Protein AF-A0A7K2YV47-F1 (afdb_monomer_lite)

pLDDT: mean 97.49, std 3.39, range [68.31, 98.88]

Secondary structure (DSSP, 8-state):
-HHHHHH-PPPPHHHHHHTTSSS----TTTHHHHHHHHHHHHHTSPTTHHHHHHHHSPPP--HHHHHHHHHHHHHHHTSHHHHHHHHHHHHTTTTSTTGGGGHHHHHHTS--

Structure (mmCIF, N/CA/C/O backbone):
data_AF-A0A7K2YV47-F1
#
_entry.id   AF-A0A7K2YV47-F1
#
loop_
_atom_site.group_PDB
_atom_site.id
_atom_site.type_symbol
_atom_site.label_atom_id
_atom_site.label_alt_id
_atom_site.label_comp_id
_atom_site.label_asym_id
_atom_site.label_entity_id
_atom_site.label_seq_id
_atom_site.pdbx_PDB_ins_code
_atom_site.Cartn_x
_atom_site.Cartn_y
_atom_site.Cartn_z
_atom_site.occupancy
_atom_site.B_iso_or_equiv
_atom_site.auth_seq_id
_atom_site.auth_comp_id
_atom_site.auth_asym_id
_atom_site.auth_atom_id
_atom_site.pdbx_PDB_model_num
ATOM 1 N N . ALA A 1 1 ? 12.889 -5.706 4.401 1.00 95.62 1 ALA A N 1
ATOM 2 C CA . ALA A 1 1 ? 12.852 -4.517 3.518 1.00 95.62 1 ALA A CA 1
ATOM 3 C C . ALA A 1 1 ? 13.674 -4.724 2.245 1.00 95.62 1 ALA A C 1
ATOM 5 O O . ALA A 1 1 ? 13.068 -4.841 1.193 1.00 95.62 1 ALA A O 1
ATOM 6 N N . LEU A 1 2 ? 15.012 -4.825 2.314 1.00 98.44 2 LEU A N 1
ATOM 7 C CA . LEU A 1 2 ? 15.848 -4.966 1.105 1.00 98.44 2 LEU A CA 1
ATOM 8 C C . LEU A 1 2 ? 15.509 -6.195 0.255 1.00 98.44 2 LEU A C 1
ATOM 10 O O . LEU A 1 2 ? 15.471 -6.076 -0.959 1.00 98.44 2 LEU A O 1
ATOM 14 N N . GLU A 1 3 ? 15.227 -7.336 0.885 1.00 98.44 3 GLU A N 1
ATOM 15 C CA . GLU A 1 3 ? 14.793 -8.551 0.184 1.00 98.44 3 GLU A CA 1
ATOM 16 C C . GLU A 1 3 ? 13.563 -8.296 -0.699 1.00 98.44 3 GLU A C 1
ATOM 18 O O . GLU A 1 3 ? 13.622 -8.545 -1.894 1.00 98.44 3 GLU A O 1
ATOM 23 N N . ALA A 1 4 ? 12.501 -7.701 -0.142 1.00 97.69 4 ALA A N 1
ATOM 24 C CA . ALA A 1 4 ? 11.280 -7.396 -0.887 1.00 97.69 4 ALA A CA 1
ATOM 25 C C . ALA A 1 4 ? 11.512 -6.390 -2.026 1.00 97.69 4 ALA A C 1
ATOM 27 O O . ALA A 1 4 ? 11.024 -6.586 -3.134 1.00 97.69 4 ALA A O 1
ATOM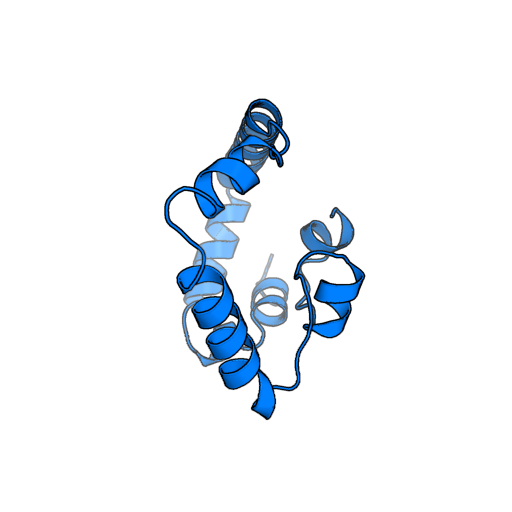 28 N N . VAL A 1 5 ? 12.291 -5.332 -1.772 1.00 98.25 5 VAL A N 1
ATOM 29 C CA . VAL A 1 5 ? 12.536 -4.265 -2.759 1.00 98.25 5 VAL A CA 1
ATOM 30 C C . VAL A 1 5 ? 13.449 -4.726 -3.896 1.00 98.25 5 VAL A C 1
ATOM 32 O O . VAL A 1 5 ? 13.191 -4.411 -5.052 1.00 98.25 5 VAL A O 1
ATOM 35 N N . LEU A 1 6 ? 14.533 -5.440 -3.585 1.00 98.12 6 LEU A N 1
ATOM 36 C CA . LEU A 1 6 ? 15.521 -5.867 -4.581 1.00 98.12 6 LEU A CA 1
ATOM 37 C C . LEU A 1 6 ? 15.145 -7.191 -5.254 1.00 98.12 6 LEU A C 1
ATOM 39 O O . LEU A 1 6 ? 15.560 -7.421 -6.386 1.00 98.12 6 LEU A O 1
ATOM 43 N N . GLY A 1 7 ? 14.390 -8.050 -4.565 1.00 97.69 7 GLY A N 1
ATOM 44 C CA . GLY A 1 7 ? 13.849 -9.284 -5.129 1.00 97.69 7 GLY A CA 1
ATOM 45 C C . GLY A 1 7 ? 12.720 -9.006 -6.116 1.00 97.69 7 GLY A C 1
ATOM 46 O O . GLY A 1 7 ? 12.700 -9.599 -7.194 1.00 97.69 7 GLY A O 1
ATOM 47 N N . ALA A 1 8 ? 11.840 -8.050 -5.789 1.00 98.00 8 ALA A N 1
ATOM 48 C CA . ALA A 1 8 ? 10.683 -7.681 -6.606 1.00 98.00 8 ALA A CA 1
ATOM 49 C C . ALA A 1 8 ? 9.829 -8.901 -7.005 1.00 98.00 8 ALA A C 1
ATOM 51 O O . ALA A 1 8 ? 9.407 -9.017 -8.151 1.00 98.00 8 ALA A O 1
ATOM 52 N N . ASP A 1 9 ? 9.642 -9.831 -6.066 1.00 98.19 9 ASP A N 1
ATOM 53 C CA . ASP A 1 9 ? 8.779 -11.001 -6.220 1.00 98.19 9 ASP A CA 1
ATOM 54 C C . ASP A 1 9 ? 7.380 -10.744 -5.645 1.00 98.19 9 ASP A C 1
ATOM 56 O O . ASP A 1 9 ? 7.185 -9.875 -4.788 1.00 98.19 9 ASP A O 1
ATOM 60 N N . LEU A 1 10 ? 6.417 -11.558 -6.078 1.00 98.31 10 LEU A N 1
ATOM 61 C CA . LEU A 1 10 ? 5.078 -11.595 -5.505 1.00 98.31 10 LEU A CA 1
ATOM 62 C C . LEU A 1 10 ? 5.087 -12.362 -4.173 1.00 98.31 10 LEU A C 1
ATOM 64 O O . LEU A 1 10 ? 5.333 -13.568 -4.136 1.00 98.31 10 LEU A O 1
ATOM 68 N N . TYR A 1 11 ? 4.775 -11.667 -3.079 1.00 98.38 11 TYR A N 1
ATOM 69 C CA . TYR A 1 11 ? 4.668 -12.259 -1.744 1.00 98.38 11 TYR A CA 1
ATOM 70 C C . TYR A 1 11 ? 3.222 -12.654 -1.431 1.00 98.38 11 TYR A C 1
ATOM 72 O O . TYR A 1 11 ? 2.305 -11.842 -1.566 1.00 98.38 11 TYR A O 1
ATOM 80 N N . ASP A 1 12 ? 3.018 -13.886 -0.961 1.00 98.44 12 ASP A N 1
ATOM 81 C CA . ASP A 1 12 ? 1.723 -14.311 -0.429 1.00 98.44 12 ASP A CA 1
ATOM 82 C C . ASP A 1 12 ? 1.394 -13.633 0.917 1.00 98.44 12 ASP A C 1
ATOM 84 O O . ASP A 1 12 ? 2.251 -13.050 1.594 1.00 98.44 12 ASP A O 1
ATOM 88 N N . ALA A 1 13 ? 0.118 -13.699 1.310 1.00 98.62 13 ALA A N 1
ATOM 89 C CA . ALA A 1 13 ? -0.375 -13.029 2.512 1.00 98.62 13 ALA A CA 1
ATOM 90 C C . ALA A 1 13 ? 0.308 -13.536 3.795 1.00 98.62 13 ALA A C 1
ATOM 92 O O . ALA A 1 13 ? 0.607 -12.743 4.686 1.00 98.62 13 ALA A O 1
ATOM 93 N N . GLU A 1 14 ? 0.589 -14.838 3.883 1.00 98.62 14 GLU A N 1
ATOM 94 C CA . GLU A 1 14 ? 1.218 -15.449 5.057 1.00 98.62 14 GLU A CA 1
ATOM 95 C C . GLU A 1 14 ? 2.672 -14.991 5.224 1.00 98.62 14 GLU A C 1
ATOM 97 O O . GLU A 1 14 ? 3.131 -14.729 6.337 1.00 98.62 14 GLU A O 1
ATOM 102 N N . THR A 1 15 ? 3.417 -14.866 4.124 1.00 98.62 15 THR A N 1
ATOM 103 C CA . THR A 1 15 ? 4.785 -14.339 4.138 1.00 98.62 15 THR A CA 1
ATOM 104 C C . THR A 1 15 ? 4.788 -12.855 4.477 1.00 98.62 15 THR A C 1
ATOM 106 O O . THR A 1 15 ? 5.577 -12.429 5.322 1.00 98.62 15 THR A O 1
ATOM 109 N N . ALA A 1 16 ? 3.869 -12.077 3.895 1.00 98.69 16 ALA A N 1
ATOM 110 C CA . ALA A 1 16 ? 3.713 -10.660 4.211 1.00 98.69 16 ALA A CA 1
ATOM 111 C C . ALA A 1 16 ? 3.376 -10.425 5.698 1.00 98.69 16 ALA A C 1
ATOM 113 O O . ALA A 1 16 ? 3.909 -9.489 6.301 1.00 98.69 16 ALA A O 1
ATOM 114 N N . GLU A 1 17 ? 2.549 -11.281 6.312 1.00 98.56 17 GLU A N 1
ATOM 115 C CA . GLU A 1 17 ? 2.268 -11.250 7.754 1.00 98.56 17 GLU A CA 1
ATOM 116 C C . GLU A 1 17 ? 3.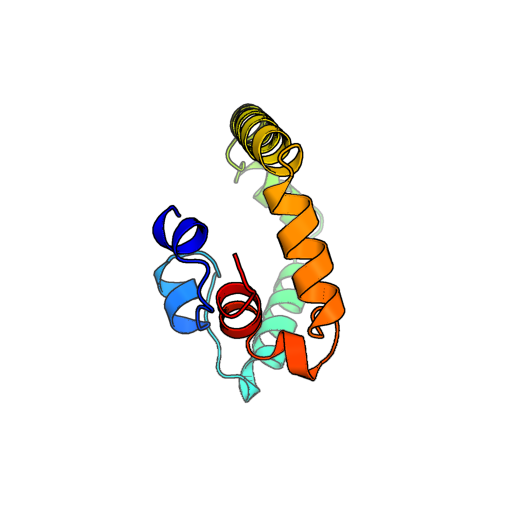525 -11.555 8.576 1.00 98.56 17 GLU A C 1
ATOM 118 O O . GLU A 1 17 ? 3.868 -10.790 9.477 1.00 98.56 17 GLU A O 1
ATOM 123 N N . ARG A 1 18 ? 4.265 -12.625 8.245 1.00 98.44 18 ARG A N 1
ATOM 124 C CA . ARG A 1 18 ? 5.513 -12.979 8.951 1.00 98.44 18 ARG A CA 1
ATOM 125 C C . ARG A 1 18 ? 6.562 -11.870 8.884 1.00 98.44 18 ARG A C 1
ATOM 127 O O . ARG A 1 18 ? 7.352 -11.725 9.814 1.00 98.44 18 ARG A O 1
ATOM 134 N N . TYR A 1 19 ? 6.582 -11.100 7.798 1.00 98.38 19 TYR A N 1
ATOM 135 C CA . TYR A 1 19 ? 7.495 -9.967 7.625 1.00 98.38 19 TYR A CA 1
ATOM 136 C C . TYR A 1 19 ? 7.003 -8.697 8.334 1.00 98.38 19 TYR A C 1
ATOM 138 O O . TYR A 1 19 ? 7.747 -7.719 8.409 1.00 98.38 19 TYR A O 1
ATOM 146 N N . GLY A 1 20 ? 5.774 -8.699 8.859 1.00 98.19 20 GLY A N 1
ATOM 147 C CA . GLY A 1 20 ? 5.148 -7.545 9.501 1.00 98.19 20 GLY A CA 1
ATOM 148 C C . GLY A 1 20 ? 4.681 -6.469 8.520 1.00 98.19 20 GLY A C 1
ATOM 149 O O . GLY A 1 20 ? 4.460 -5.332 8.931 1.00 98.19 20 GLY A O 1
ATOM 150 N N . TRP A 1 21 ? 4.549 -6.796 7.230 1.00 98.25 21 TRP A N 1
ATOM 151 C CA . TRP A 1 21 ? 4.061 -5.857 6.217 1.00 98.25 21 TRP A CA 1
ATOM 152 C C . TRP A 1 21 ? 2.545 -5.655 6.337 1.00 98.25 21 TRP A C 1
ATOM 154 O O . TRP A 1 21 ? 2.050 -4.532 6.259 1.00 98.25 21 TRP A O 1
ATOM 164 N N . VAL A 1 22 ? 1.809 -6.736 6.598 1.00 98.50 22 VAL A N 1
ATOM 165 C CA . VAL A 1 22 ? 0.375 -6.700 6.919 1.00 98.50 22 VAL A CA 1
ATOM 166 C C . VAL A 1 22 ? 0.145 -7.165 8.353 1.00 98.50 22 VAL A C 1
ATOM 168 O O . VAL A 1 22 ? 0.942 -7.915 8.907 1.00 98.50 22 VAL A O 1
ATOM 171 N N . ASN A 1 23 ? -0.960 -6.735 8.967 1.00 98.44 23 ASN A N 1
ATOM 172 C CA . ASN A 1 23 ? -1.261 -7.093 10.354 1.00 98.44 23 ASN A CA 1
ATOM 17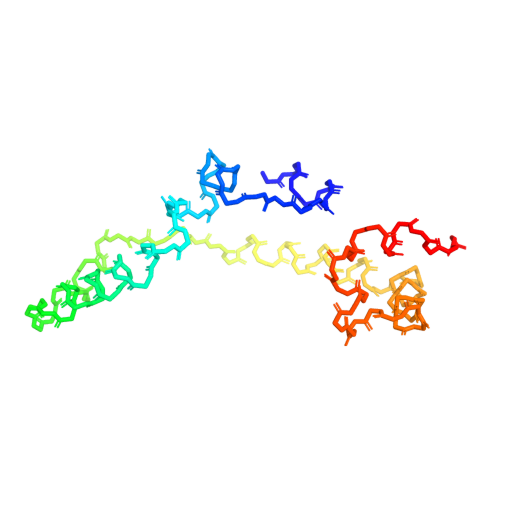3 C C . ASN A 1 23 ? -1.584 -8.580 10.550 1.00 98.44 23 ASN A C 1
ATOM 175 O O . ASN A 1 23 ? -1.281 -9.109 11.615 1.00 98.44 23 ASN A O 1
ATOM 179 N N . ARG A 1 24 ? -2.277 -9.204 9.585 1.00 98.50 24 ARG A N 1
ATOM 180 C CA . ARG A 1 24 ? -2.720 -10.604 9.644 1.00 98.50 24 ARG A CA 1
ATOM 181 C C . ARG A 1 24 ? -3.166 -11.115 8.269 1.00 98.50 24 ARG A C 1
ATOM 183 O O . ARG A 1 24 ? -3.917 -10.410 7.594 1.00 98.50 24 ARG A O 1
ATOM 190 N N . ALA A 1 25 ? -2.794 -12.339 7.908 1.00 98.62 25 ALA A N 1
ATOM 191 C CA . ALA A 1 25 ? -3.400 -13.112 6.831 1.00 98.62 25 ALA A CA 1
ATOM 192 C C . ALA A 1 25 ? -4.655 -13.831 7.350 1.00 98.62 25 ALA A C 1
ATOM 194 O O . ALA A 1 25 ? -4.671 -14.404 8.439 1.00 98.62 25 ALA A O 1
ATOM 195 N N . VAL A 1 26 ? -5.742 -13.764 6.588 1.00 98.50 26 VAL A N 1
ATOM 196 C CA . VAL A 1 26 ? -7.058 -14.293 6.974 1.00 98.50 26 VAL A CA 1
ATOM 197 C C . VAL A 1 26 ? -7.555 -15.196 5.844 1.00 98.50 26 VAL A C 1
ATOM 199 O O . VAL A 1 26 ? -7.315 -14.848 4.683 1.00 98.50 26 VAL A O 1
ATOM 202 N N . PRO A 1 27 ? -8.231 -16.326 6.139 1.00 98.38 27 PRO A N 1
ATOM 203 C CA . PRO A 1 27 ? -8.903 -17.116 5.113 1.00 98.38 27 PRO A CA 1
ATOM 204 C C . PRO A 1 27 ? -9.801 -16.240 4.234 1.00 98.38 27 PRO A C 1
ATOM 206 O O . PRO A 1 27 ? -10.476 -15.333 4.723 1.00 98.38 27 PRO A O 1
ATOM 209 N N . ALA A 1 28 ? -9.781 -16.483 2.924 1.00 98.38 28 ALA A N 1
ATOM 210 C CA . ALA A 1 28 ? -10.452 -15.612 1.960 1.00 98.38 28 ALA A CA 1
ATOM 211 C C . ALA A 1 28 ? -11.971 -15.524 2.188 1.00 98.38 28 ALA A C 1
ATOM 213 O O . ALA A 1 28 ? -12.562 -14.476 1.953 1.00 98.38 28 ALA A O 1
ATOM 214 N N . ASP A 1 29 ? -12.586 -16.604 2.668 1.00 98.56 29 ASP A N 1
ATOM 215 C CA . ASP A 1 29 ? -14.007 -16.708 3.004 1.00 98.56 29 ASP A CA 1
ATOM 216 C C . ASP A 1 29 ? -14.385 -16.053 4.344 1.00 98.56 29 ASP A C 1
ATOM 218 O O . ASP A 1 29 ? -15.566 -15.837 4.597 1.00 98.56 29 ASP A O 1
ATOM 222 N N . GLU A 1 30 ? -13.406 -15.686 5.176 1.00 98.44 30 GLU A N 1
ATOM 223 C CA . GLU A 1 30 ? -13.620 -15.001 6.459 1.00 98.44 30 GLU A CA 1
ATOM 224 C C . GLU A 1 30 ? -13.221 -13.515 6.432 1.00 98.44 30 GLU A C 1
ATOM 226 O O . GLU A 1 30 ? -13.523 -12.769 7.371 1.00 98.44 30 GLU A O 1
ATOM 231 N N . LEU A 1 31 ? -12.507 -13.071 5.390 1.00 98.69 31 LEU A N 1
ATOM 232 C CA . LEU A 1 31 ? -11.901 -11.738 5.334 1.00 98.69 31 LEU A CA 1
ATOM 233 C C . LEU A 1 31 ? -12.933 -10.618 5.523 1.00 98.69 31 LEU A C 1
ATOM 235 O O . LEU A 1 31 ? -12.704 -9.706 6.323 1.00 98.69 31 LEU A O 1
ATOM 239 N N . ASP A 1 32 ? -14.066 -10.708 4.829 1.00 98.69 32 ASP A N 1
ATOM 240 C CA . ASP A 1 32 ? -15.112 -9.683 4.862 1.00 98.69 32 ASP A CA 1
ATOM 241 C C . ASP A 1 32 ? -15.718 -9.534 6.267 1.00 98.69 32 ASP A C 1
ATOM 243 O O . ASP A 1 32 ? -15.800 -8.422 6.797 1.00 98.69 32 ASP A O 1
ATOM 247 N N . ASP A 1 33 ? -16.048 -10.649 6.924 1.00 98.62 33 ASP A N 1
ATOM 248 C CA . ASP A 1 33 ? -16.622 -10.660 8.276 1.00 98.62 33 ASP A CA 1
ATOM 249 C C . ASP A 1 33 ? -15.627 -10.149 9.325 1.00 98.62 33 ASP A C 1
ATOM 251 O O . ASP A 1 33 ? -15.977 -9.416 10.260 1.00 98.62 33 ASP A O 1
ATOM 255 N N . VAL A 1 34 ? -14.354 -10.521 9.177 1.00 98.62 34 VAL A N 1
ATOM 256 C CA . VAL A 1 34 ? -13.277 -10.048 10.046 1.00 98.62 34 VAL A CA 1
ATOM 257 C C . VAL A 1 34 ? -13.126 -8.530 9.959 1.00 98.62 34 VAL A C 1
ATOM 259 O O . VAL A 1 34 ? -13.002 -7.875 11.002 1.00 98.62 34 VAL A O 1
ATOM 262 N N . VAL A 1 35 ? -13.128 -7.978 8.743 1.00 98.75 35 VAL A N 1
ATOM 263 C CA . VAL A 1 35 ? -12.987 -6.538 8.505 1.00 98.75 35 VAL A CA 1
ATOM 264 C C . VAL A 1 35 ? -14.229 -5.782 8.978 1.00 98.75 35 VAL A C 1
ATOM 266 O O . VAL A 1 35 ? -14.078 -4.794 9.702 1.00 98.75 35 VAL A O 1
ATOM 269 N N . ASP A 1 36 ? -15.440 -6.252 8.658 1.00 98.88 36 ASP A N 1
ATOM 270 C CA . ASP A 1 36 ? -16.698 -5.617 9.081 1.00 98.88 36 ASP A CA 1
ATOM 271 C C . ASP A 1 36 ? -16.797 -5.549 10.610 1.00 98.88 36 ASP A C 1
ATOM 273 O O . ASP A 1 36 ? -17.016 -4.475 11.182 1.00 98.88 36 ASP A O 1
ATOM 277 N N . ARG A 1 37 ? -16.523 -6.661 11.302 1.00 98.81 37 ARG A N 1
ATOM 278 C CA . ARG A 1 37 ? -16.530 -6.698 12.768 1.00 98.81 37 ARG A CA 1
ATOM 279 C C . ARG A 1 37 ? -15.513 -5.730 13.371 1.00 98.81 37 ARG A C 1
ATOM 281 O O . ARG A 1 37 ? -15.833 -5.035 14.337 1.00 98.81 37 ARG A O 1
ATOM 288 N N . LEU A 1 38 ? -14.292 -5.673 12.832 1.00 98.75 38 LEU A N 1
ATOM 289 C CA . LEU A 1 38 ? -13.263 -4.749 13.315 1.00 98.75 38 LEU A CA 1
ATOM 290 C C . LEU A 1 38 ? -13.697 -3.290 13.125 1.00 98.75 38 LEU A C 1
ATOM 292 O O . LEU A 1 38 ? -13.616 -2.498 14.066 1.00 98.75 38 LEU A O 1
ATOM 296 N N . ALA A 1 39 ? -14.197 -2.948 11.937 1.00 98.88 39 ALA A N 1
ATOM 297 C CA . ALA A 1 39 ? -14.653 -1.603 11.614 1.00 98.88 39 ALA A CA 1
ATOM 298 C C . ALA A 1 39 ? -15.817 -1.166 12.515 1.00 98.88 39 ALA A C 1
ATOM 300 O O . ALA A 1 39 ? -15.763 -0.077 13.091 1.00 98.88 39 ALA A O 1
ATOM 301 N N . ARG A 1 40 ? -16.829 -2.025 12.713 1.00 98.81 40 ARG A N 1
ATOM 302 C CA . ARG A 1 40 ? -17.962 -1.749 13.615 1.00 98.81 40 ARG A CA 1
ATOM 303 C C . ARG A 1 40 ? -17.515 -1.532 15.051 1.00 98.81 40 ARG A C 1
ATOM 305 O O . ARG A 1 40 ? -17.975 -0.591 15.691 1.00 98.81 40 ARG A O 1
ATOM 312 N N . ASN A 1 41 ? -16.597 -2.360 15.544 1.00 98.88 41 ASN A N 1
ATOM 313 C CA . ASN A 1 41 ? -16.086 -2.232 16.905 1.00 98.88 41 ASN A CA 1
ATOM 314 C C . ASN A 1 41 ? -15.340 -0.907 17.113 1.00 98.88 41 ASN A C 1
ATOM 316 O O . ASN A 1 41 ? -15.522 -0.267 18.145 1.00 98.88 41 ASN A O 1
ATOM 320 N N . ILE A 1 42 ? -14.536 -0.473 16.136 1.00 98.81 42 ILE A N 1
ATOM 321 C CA . ILE A 1 42 ? -13.838 0.820 16.194 1.00 98.81 42 ILE A CA 1
ATOM 322 C C . ILE A 1 42 ? -14.837 1.982 16.094 1.00 98.81 42 ILE A C 1
ATOM 324 O O . ILE A 1 42 ? -14.726 2.948 16.844 1.00 98.81 42 ILE A O 1
ATOM 328 N N . ALA A 1 43 ? -15.824 1.895 15.200 1.00 98.69 43 ALA A N 1
ATOM 329 C CA . ALA A 1 43 ? -16.829 2.941 15.005 1.00 98.69 43 ALA A CA 1
ATOM 330 C C . ALA A 1 43 ? -17.779 3.105 16.204 1.00 98.69 43 ALA A C 1
ATOM 332 O O . ALA A 1 43 ? -18.296 4.195 16.428 1.00 98.69 43 ALA A O 1
ATOM 333 N N . ALA A 1 44 ? -17.993 2.043 16.985 1.00 98.75 44 ALA A N 1
ATOM 334 C CA . ALA A 1 44 ? -18.808 2.071 18.198 1.00 98.75 44 ALA A CA 1
ATOM 335 C C . ALA A 1 44 ? -18.105 2.724 19.405 1.00 98.75 44 ALA A C 1
ATOM 337 O O . ALA A 1 44 ? -18.720 2.878 20.462 1.00 98.75 44 ALA A O 1
ATOM 338 N N . LEU A 1 45 ? -16.823 3.090 19.283 1.00 98.75 45 LEU A N 1
ATOM 339 C CA . LEU A 1 45 ? -16.100 3.768 20.355 1.00 98.75 45 LEU A CA 1
ATOM 340 C C . LEU A 1 45 ? -16.694 5.166 20.622 1.00 98.75 45 LEU A C 1
ATOM 342 O O . LEU A 1 45 ? -17.052 5.868 19.674 1.00 98.75 45 LEU A O 1
ATOM 346 N N . PRO A 1 46 ? -16.748 5.613 21.892 1.00 98.69 46 PRO A N 1
ATOM 347 C CA . PRO A 1 46 ? -17.164 6.970 22.226 1.00 98.69 46 PRO A CA 1
ATOM 348 C C . PRO A 1 46 ? -16.356 8.048 21.497 1.00 98.69 46 PRO A C 1
ATOM 350 O O . PRO A 1 46 ? -15.174 7.870 21.173 1.00 98.69 46 PRO A O 1
ATOM 353 N N . GLU A 1 47 ? -16.988 9.206 21.302 1.00 98.25 47 GLU A N 1
ATOM 354 C CA . GLU A 1 47 ? -16.348 10.367 20.691 1.00 98.25 47 GLU A CA 1
ATOM 355 C C . GLU A 1 47 ? -15.018 10.704 21.389 1.00 98.25 47 GLU A C 1
ATOM 357 O O . GLU A 1 47 ? -14.891 10.678 22.613 1.00 98.25 47 GLU A O 1
ATOM 362 N N . GLY A 1 48 ? -13.991 10.990 20.588 1.00 98.25 48 GLY A N 1
ATOM 363 C CA . GLY A 1 48 ? -12.667 11.373 21.078 1.00 98.25 48 GLY A CA 1
ATOM 364 C C . GLY A 1 48 ? -11.723 10.215 21.425 1.00 98.25 48 GLY A C 1
ATOM 365 O O . GLY A 1 48 ? -10.512 10.447 21.449 1.00 98.25 48 GLY A O 1
ATOM 366 N N . VAL A 1 49 ? -12.205 8.977 21.602 1.00 98.69 49 VAL A N 1
ATOM 367 C CA . VAL A 1 49 ? -11.354 7.815 21.950 1.00 98.69 49 VAL A CA 1
ATOM 368 C C . VAL A 1 49 ? -10.319 7.530 20.861 1.00 98.69 49 VAL A C 1
ATOM 370 O O . VAL A 1 49 ? -9.128 7.424 21.151 1.00 98.69 49 VAL A O 1
ATOM 373 N N . ILE A 1 50 ? -10.744 7.487 19.595 1.00 98.38 50 ILE A N 1
ATOM 374 C CA . ILE A 1 50 ? -9.845 7.248 18.453 1.00 98.38 50 ILE A CA 1
ATOM 375 C C . ILE A 1 50 ? -8.765 8.337 18.377 1.00 98.38 50 ILE A C 1
ATOM 377 O O . ILE A 1 50 ? -7.585 8.043 18.185 1.00 98.38 50 ILE A O 1
ATOM 381 N N . ALA A 1 51 ? -9.154 9.603 18.561 1.00 98.12 51 ALA A N 1
ATOM 382 C CA . ALA A 1 51 ? -8.225 10.727 18.516 1.00 98.12 51 ALA A CA 1
ATOM 383 C C . ALA A 1 51 ? -7.220 10.681 19.677 1.00 98.12 51 ALA A C 1
ATOM 385 O O . ALA A 1 51 ? -6.041 10.965 19.478 1.00 98.12 51 ALA A O 1
ATOM 386 N N . ALA A 1 52 ? -7.664 10.303 20.878 1.00 98.44 52 ALA A N 1
ATOM 387 C CA . ALA A 1 52 ? -6.784 10.124 22.026 1.00 98.44 52 ALA A CA 1
ATOM 388 C C . ALA A 1 52 ? -5.778 8.986 21.798 1.00 98.44 52 ALA A C 1
ATOM 390 O O . ALA A 1 52 ? -4.585 9.189 22.014 1.00 98.44 52 ALA A O 1
ATOM 391 N N . ALA A 1 53 ? -6.233 7.837 21.287 1.00 98.25 53 ALA A N 1
ATOM 392 C CA . ALA A 1 53 ? -5.364 6.704 20.978 1.00 98.25 53 ALA A CA 1
ATOM 393 C C . ALA A 1 53 ? -4.292 7.068 19.935 1.00 98.25 53 ALA A C 1
ATOM 395 O O . ALA A 1 53 ? -3.110 6.825 20.162 1.00 98.25 53 ALA A O 1
ATOM 396 N N . LYS A 1 54 ? -4.677 7.738 18.837 1.00 97.56 54 LYS A N 1
ATOM 397 C CA . LYS A 1 54 ? -3.729 8.205 17.807 1.00 97.56 54 LYS A CA 1
ATOM 398 C C . LYS A 1 54 ? -2.740 9.259 18.311 1.00 97.56 54 LYS A C 1
ATOM 400 O O . LYS A 1 54 ? -1.631 9.330 17.803 1.00 97.56 54 LYS A O 1
ATOM 405 N N . ARG A 1 55 ? -3.117 10.083 19.297 1.00 97.44 55 ARG A N 1
ATOM 406 C CA . ARG A 1 55 ? -2.179 11.026 19.935 1.00 97.44 55 ARG A CA 1
ATOM 407 C C . ARG A 1 55 ? -1.167 10.328 20.840 1.00 97.44 55 ARG A C 1
ATOM 409 O O . ARG A 1 55 ? -0.055 10.818 20.973 1.00 97.44 55 ARG A O 1
ATOM 416 N N . ALA A 1 56 ? -1.562 9.232 21.484 1.00 97.94 56 ALA A N 1
ATOM 417 C CA . ALA A 1 56 ? -0.686 8.473 22.373 1.00 97.94 56 ALA A CA 1
ATOM 418 C C . ALA A 1 56 ? 0.278 7.554 21.605 1.00 97.94 56 ALA A C 1
ATOM 420 O O . ALA A 1 56 ? 1.410 7.356 22.037 1.00 97.94 56 ALA A O 1
ATOM 421 N N . ILE A 1 57 ? -0.163 7.002 20.471 1.00 97.75 57 ILE A N 1
ATOM 422 C CA . ILE A 1 57 ? 0.626 6.111 19.614 1.00 97.75 57 ILE A CA 1
ATOM 423 C C . ILE A 1 57 ? 1.114 6.919 18.410 1.00 97.75 57 ILE A C 1
ATOM 425 O O . ILE A 1 57 ? 0.442 7.002 17.382 1.00 97.75 57 ILE A O 1
ATOM 429 N N . VAL A 1 58 ? 2.270 7.560 18.573 1.00 92.94 58 VAL A N 1
ATOM 430 C CA . VAL A 1 58 ? 2.859 8.439 17.556 1.00 92.94 58 VAL A CA 1
ATOM 431 C C . VAL A 1 58 ? 3.660 7.596 16.554 1.00 92.94 58 VAL A C 1
ATOM 433 O O . VAL A 1 58 ? 4.495 6.799 16.987 1.00 92.94 58 VAL A O 1
ATOM 436 N N . PRO A 1 59 ? 3.420 7.733 15.236 1.00 93.00 59 PRO A N 1
ATOM 437 C CA . PRO A 1 59 ? 4.235 7.062 14.229 1.00 93.00 59 PRO A CA 1
ATOM 438 C C . PRO A 1 59 ? 5.660 7.630 14.206 1.00 93.00 59 PRO A C 1
ATOM 440 O O . PRO A 1 59 ? 5.904 8.751 14.651 1.00 93.00 59 PRO A O 1
ATOM 443 N N . GLU A 1 60 ? 6.597 6.863 13.656 1.00 94.88 60 GLU A N 1
ATOM 444 C CA . GLU A 1 60 ? 7.957 7.342 13.406 1.00 94.88 60 GLU A CA 1
ATOM 445 C C . GLU A 1 60 ? 7.948 8.565 12.470 1.00 94.88 60 GLU A C 1
ATOM 447 O O . GLU A 1 60 ? 7.142 8.643 11.538 1.00 94.88 60 GLU A O 1
ATOM 452 N N . ASP A 1 61 ? 8.845 9.525 12.712 1.00 96.81 61 ASP A N 1
ATOM 453 C CA . ASP A 1 61 ? 9.062 10.634 11.784 1.00 96.81 61 ASP A CA 1
ATOM 454 C C . ASP A 1 61 ? 9.889 10.151 10.587 1.00 96.81 61 ASP A C 1
ATOM 456 O O . ASP A 1 61 ? 11.093 9.909 10.681 1.00 96.81 61 ASP A O 1
ATOM 460 N N . LEU A 1 62 ? 9.218 10.016 9.445 1.00 97.56 62 LEU A N 1
ATOM 461 C CA . LEU A 1 62 ? 9.810 9.519 8.209 1.00 97.56 62 LEU A CA 1
ATOM 462 C C . LEU A 1 62 ? 10.255 10.637 7.260 1.00 97.56 62 LEU A C 1
ATOM 464 O O . LEU A 1 62 ? 10.704 10.322 6.160 1.00 97.56 62 LEU A O 1
ATOM 468 N N . ALA A 1 63 ? 10.161 11.920 7.633 1.00 98.00 63 ALA A N 1
ATOM 469 C CA . ALA A 1 63 ? 10.386 13.033 6.703 1.00 98.00 63 ALA A CA 1
ATOM 470 C C . ALA A 1 63 ? 11.741 12.944 5.979 1.00 98.00 63 ALA A C 1
ATOM 472 O O . ALA A 1 63 ? 11.810 13.039 4.753 1.00 98.00 63 ALA A O 1
ATOM 473 N N . GLU A 1 64 ? 12.822 12.686 6.718 1.00 98.12 64 GLU A N 1
ATOM 474 C CA . GLU A 1 64 ? 14.156 12.536 6.129 1.00 98.12 64 GLU A CA 1
ATOM 475 C C . GLU A 1 64 ? 14.310 11.230 5.338 1.00 98.12 64 GLU A C 1
ATOM 477 O O . GLU A 1 64 ? 14.998 11.191 4.318 1.00 98.12 64 GLU A O 1
ATOM 482 N N . GLY A 1 65 ? 13.663 10.150 5.783 1.00 98.00 65 GLY A N 1
ATOM 483 C CA . GLY A 1 65 ? 13.625 8.885 5.047 1.00 98.00 65 GLY A CA 1
ATOM 484 C C . GLY A 1 65 ? 12.980 9.049 3.672 1.00 98.00 65 GLY A C 1
ATOM 485 O O . GLY A 1 65 ? 13.578 8.654 2.674 1.00 98.00 65 GLY A O 1
ATOM 486 N N . LEU A 1 66 ? 11.826 9.715 3.622 1.00 98.44 66 LEU A N 1
ATOM 487 C CA . LEU A 1 66 ? 11.070 9.986 2.400 1.00 98.44 66 LEU A CA 1
ATOM 488 C C . LEU A 1 66 ? 11.845 10.885 1.430 1.00 98.44 66 LEU A C 1
ATOM 490 O O . LEU A 1 66 ? 11.831 10.638 0.227 1.00 98.44 66 LEU A O 1
ATOM 494 N N . ARG A 1 67 ? 12.575 11.897 1.925 1.00 98.56 67 ARG A N 1
ATOM 495 C CA . ARG A 1 67 ? 13.453 12.701 1.055 1.00 98.56 67 ARG A CA 1
ATOM 496 C C . ARG A 1 67 ? 14.560 11.854 0.431 1.00 98.56 67 ARG A C 1
ATOM 498 O O . ARG A 1 67 ? 14.783 11.942 -0.772 1.00 98.56 67 ARG A O 1
ATOM 505 N N . ARG A 1 68 ? 15.235 11.019 1.229 1.00 98.44 68 ARG A N 1
ATOM 506 C CA . ARG A 1 68 ? 16.302 10.137 0.725 1.00 98.44 68 ARG A CA 1
ATOM 507 C C . ARG A 1 68 ? 15.778 9.122 -0.289 1.00 98.44 68 ARG A C 1
ATOM 509 O O . ARG A 1 68 ? 16.443 8.878 -1.292 1.00 98.44 68 ARG A O 1
ATOM 516 N N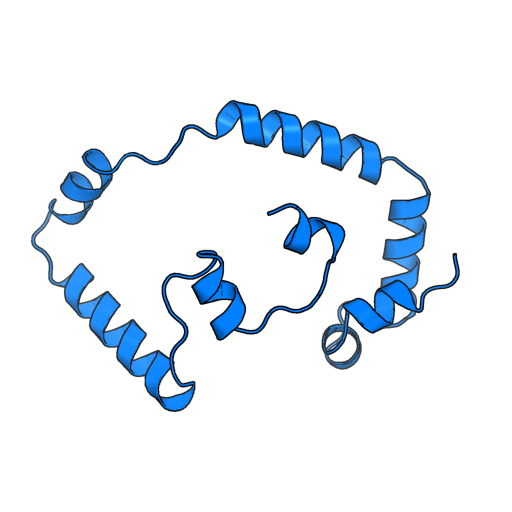 . GLU A 1 69 ? 14.606 8.540 -0.038 1.00 98.50 69 GLU A N 1
ATOM 517 C CA . GLU A 1 69 ? 13.930 7.643 -0.979 1.00 98.50 69 GLU A CA 1
ATOM 518 C C . GLU A 1 69 ? 13.622 8.362 -2.298 1.00 98.50 69 GLU A C 1
ATOM 520 O O . GLU A 1 69 ? 13.965 7.850 -3.363 1.00 98.50 69 GLU A O 1
ATOM 525 N N . HIS A 1 70 ? 13.042 9.565 -2.229 1.00 98.44 70 HIS A N 1
ATOM 526 C CA . HIS A 1 70 ? 12.730 10.368 -3.407 1.00 98.44 70 HIS A CA 1
ATOM 527 C C . HIS A 1 70 ? 13.976 10.668 -4.245 1.00 98.44 70 HIS A C 1
ATOM 529 O O . HIS A 1 70 ? 13.966 10.431 -5.452 1.00 98.44 70 HIS A O 1
ATOM 535 N N . ASP A 1 71 ? 15.056 11.136 -3.614 1.00 98.50 71 ASP A N 1
ATOM 536 C CA . ASP A 1 71 ? 16.308 11.442 -4.310 1.00 98.50 71 ASP A CA 1
ATOM 537 C C . ASP A 1 71 ? 16.887 10.182 -4.981 1.00 98.50 71 ASP A C 1
ATOM 539 O O . ASP A 1 71 ? 17.349 10.227 -6.125 1.00 98.50 71 ASP A O 1
ATOM 543 N N . ALA A 1 72 ? 16.841 9.028 -4.306 1.00 98.25 72 ALA A N 1
ATOM 544 C CA . ALA A 1 72 ? 17.296 7.759 -4.870 1.00 98.25 72 ALA A CA 1
ATOM 545 C C . ALA A 1 72 ? 16.438 7.314 -6.067 1.00 98.25 72 ALA A C 1
ATOM 547 O O . ALA A 1 72 ? 16.989 6.945 -7.108 1.00 98.25 72 ALA A O 1
ATOM 548 N N . TRP A 1 73 ? 15.110 7.389 -5.942 1.00 98.31 73 TRP A N 1
ATOM 549 C CA . TRP A 1 73 ? 14.157 7.057 -7.002 1.00 98.31 73 TRP A CA 1
ATOM 550 C C . TRP A 1 73 ? 14.325 7.971 -8.222 1.00 98.31 73 TRP A C 1
ATOM 552 O O . TRP A 1 73 ? 14.499 7.475 -9.337 1.00 98.31 73 TRP A O 1
ATOM 562 N N . ALA A 1 74 ? 14.355 9.292 -8.022 1.00 98.06 74 ALA A N 1
ATOM 563 C CA . ALA A 1 74 ? 14.436 10.275 -9.103 1.00 98.06 74 ALA A CA 1
ATOM 564 C C . ALA A 1 74 ? 15.710 10.085 -9.942 1.00 98.06 74 ALA A C 1
ATOM 566 O O . ALA A 1 74 ? 15.672 10.134 -11.172 1.00 98.06 74 ALA A O 1
ATOM 567 N N . ASN A 1 75 ? 16.829 9.771 -9.282 1.00 97.50 75 ASN A N 1
ATOM 568 C CA . ASN A 1 75 ? 18.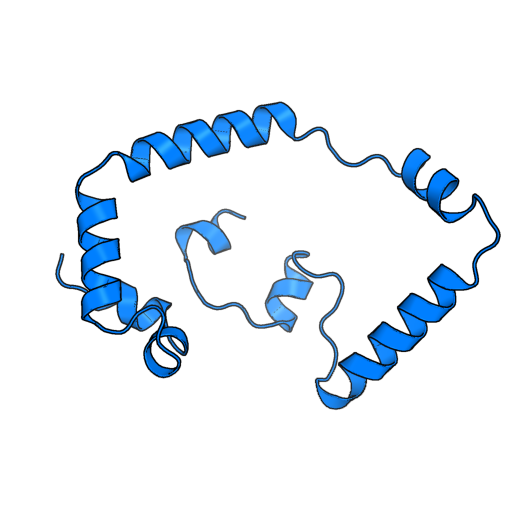103 9.494 -9.943 1.00 97.50 75 ASN A CA 1
ATOM 569 C C . ASN A 1 75 ? 18.116 8.189 -10.761 1.00 97.50 75 ASN A C 1
ATOM 571 O O . ASN A 1 75 ? 18.926 8.069 -11.683 1.00 97.50 75 ASN A O 1
ATOM 575 N N . GLN A 1 76 ? 17.271 7.203 -10.437 1.00 97.62 76 GLN A N 1
ATOM 576 C CA . GLN A 1 76 ? 17.083 6.020 -11.288 1.00 97.62 76 GLN A CA 1
ATOM 577 C C . GLN A 1 76 ? 16.113 6.308 -12.432 1.00 97.62 76 GLN A C 1
ATOM 579 O O . GLN A 1 76 ? 16.367 5.908 -13.564 1.00 97.62 76 GLN A O 1
ATOM 584 N N . PHE A 1 77 ? 15.035 7.039 -12.156 1.00 95.81 77 PHE A N 1
ATOM 585 C CA . PHE A 1 77 ? 13.993 7.319 -13.140 1.00 95.81 77 PHE A CA 1
ATOM 586 C C . PHE A 1 77 ? 14.463 8.245 -14.271 1.00 95.81 77 PHE A C 1
ATOM 588 O O . PHE A 1 77 ? 13.967 8.160 -15.389 1.00 95.81 77 PHE A O 1
ATOM 595 N N . ALA A 1 78 ? 15.461 9.094 -14.007 1.00 96.38 78 ALA A N 1
ATOM 596 C CA . ALA A 1 78 ? 16.098 9.933 -15.021 1.00 96.38 78 ALA A CA 1
ATOM 597 C C . ALA A 1 78 ? 16.976 9.152 -16.022 1.00 96.38 78 ALA A C 1
ATOM 599 O O . ALA A 1 78 ? 17.478 9.736 -16.984 1.00 96.38 78 ALA A O 1
ATOM 600 N N . ARG A 1 79 ? 17.212 7.853 -15.795 1.00 97.62 79 ARG A N 1
ATOM 601 C CA . ARG A 1 79 ? 18.069 7.033 -16.658 1.00 97.62 79 ARG A CA 1
ATOM 602 C C . ARG A 1 79 ? 17.279 6.450 -17.838 1.00 97.62 79 ARG A C 1
ATOM 604 O O . ARG A 1 79 ? 16.120 6.072 -17.655 1.00 97.62 79 ARG A O 1
ATOM 611 N N . PRO A 1 80 ? 17.892 6.293 -19.028 1.00 96.88 80 PRO A N 1
ATOM 612 C CA . PRO A 1 80 ? 17.210 5.744 -20.205 1.00 96.88 80 PRO A CA 1
ATOM 613 C C . PRO A 1 80 ? 16.625 4.339 -20.001 1.00 96.88 80 PRO A C 1
ATOM 615 O O . PRO A 1 80 ? 15.643 3.978 -20.648 1.00 96.88 80 PRO A O 1
ATOM 618 N N . GLU A 1 81 ? 17.213 3.536 -19.111 1.00 95.88 81 GLU A N 1
ATOM 619 C CA . GLU A 1 81 ? 16.744 2.184 -18.791 1.00 95.88 81 GLU A CA 1
ATOM 620 C C . GLU A 1 81 ? 15.321 2.189 -18.228 1.00 95.88 81 GLU A C 1
ATOM 622 O O . GLU A 1 81 ? 14.527 1.323 -18.594 1.00 95.88 81 GLU A O 1
ATOM 627 N N . ALA A 1 82 ? 14.978 3.172 -17.387 1.00 96.31 82 ALA A N 1
ATOM 628 C CA . ALA A 1 82 ? 13.647 3.271 -16.796 1.00 96.31 82 ALA A CA 1
ATOM 629 C C . ALA A 1 82 ? 12.584 3.483 -17.884 1.00 96.31 82 ALA A C 1
ATOM 631 O O . ALA A 1 82 ? 11.617 2.727 -17.961 1.00 96.31 82 ALA A O 1
ATOM 632 N N . GLU A 1 83 ? 12.795 4.448 -18.787 1.00 96.44 83 GLU A N 1
ATOM 633 C CA . GLU A 1 83 ? 11.885 4.686 -19.913 1.00 96.44 83 GLU A CA 1
ATOM 634 C 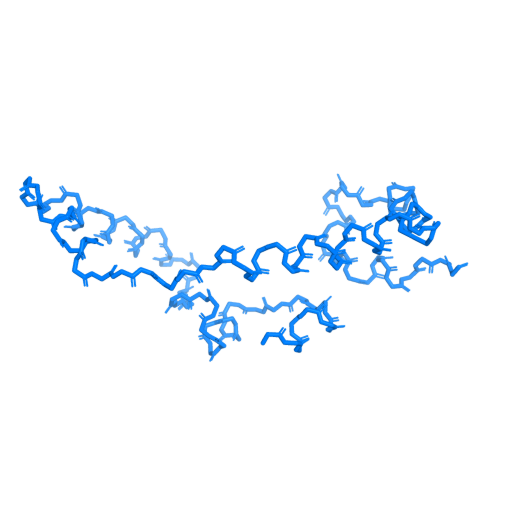C . GLU A 1 83 ? 11.786 3.460 -20.831 1.00 96.44 83 GLU A C 1
ATOM 636 O O . GLU A 1 83 ? 10.682 3.066 -21.220 1.00 96.44 83 GLU A O 1
ATOM 641 N N . ARG A 1 84 ? 12.928 2.843 -21.164 1.00 96.69 84 ARG A N 1
ATOM 642 C CA . ARG A 1 84 ? 12.983 1.670 -22.044 1.00 96.69 84 ARG A CA 1
ATOM 643 C C . ARG A 1 84 ? 12.154 0.515 -21.483 1.00 96.69 84 ARG A C 1
ATOM 645 O O . ARG A 1 84 ? 11.318 -0.022 -22.207 1.00 96.69 84 ARG A O 1
ATOM 652 N N . LEU A 1 85 ? 12.347 0.169 -20.210 1.00 97.25 85 LEU A N 1
ATOM 653 C CA . LEU A 1 85 ? 11.621 -0.923 -19.557 1.00 97.25 85 LEU A CA 1
ATOM 654 C C . LEU A 1 85 ? 10.128 -0.610 -19.410 1.00 97.25 85 LEU A C 1
ATOM 656 O O . LEU A 1 85 ? 9.307 -1.474 -19.697 1.00 97.25 85 LEU A O 1
ATOM 660 N N . ILE A 1 86 ? 9.756 0.625 -19.055 1.00 97.56 86 ILE A N 1
ATOM 661 C CA . ILE A 1 86 ? 8.345 1.031 -18.934 1.00 97.56 86 ILE A CA 1
ATOM 662 C C . ILE A 1 86 ? 7.628 0.934 -20.288 1.00 97.56 86 ILE A C 1
ATOM 664 O O . ILE A 1 86 ? 6.563 0.323 -20.390 1.00 97.56 86 ILE A O 1
ATOM 668 N N . ARG A 1 87 ? 8.215 1.490 -21.359 1.00 97.56 87 ARG A N 1
ATOM 669 C CA . ARG A 1 87 ? 7.646 1.382 -22.715 1.00 97.56 87 ARG A CA 1
ATOM 670 C C . ARG A 1 87 ? 7.617 -0.064 -23.205 1.00 97.56 87 ARG A C 1
ATOM 672 O O . ARG A 1 87 ? 6.651 -0.466 -23.857 1.00 97.56 87 ARG A O 1
ATOM 679 N N . GLY A 1 88 ? 8.656 -0.834 -22.885 1.00 97.62 88 GLY A N 1
ATOM 680 C CA . GLY A 1 88 ? 8.728 -2.266 -23.149 1.00 97.62 88 GLY A CA 1
ATOM 681 C C . GLY A 1 88 ? 7.561 -3.003 -22.502 1.00 97.62 88 GLY A C 1
ATOM 682 O O . GLY A 1 88 ? 6.803 -3.655 -23.212 1.00 97.62 88 GLY A O 1
ATOM 683 N N . GLY A 1 89 ? 7.349 -2.820 -21.199 1.00 98.00 89 GLY A N 1
ATOM 684 C CA . GLY A 1 89 ? 6.246 -3.428 -20.457 1.00 98.00 89 GLY A CA 1
ATOM 685 C C . GLY A 1 89 ? 4.888 -3.111 -21.076 1.00 98.00 89 GLY A C 1
ATOM 686 O O . GLY A 1 89 ? 4.131 -4.028 -21.382 1.00 98.00 89 GLY A O 1
ATOM 687 N N . LEU A 1 90 ? 4.610 -1.833 -21.363 1.00 98.25 90 LEU A N 1
ATOM 688 C CA . LEU A 1 90 ? 3.361 -1.417 -22.019 1.00 98.25 90 LEU A CA 1
ATOM 689 C C . LEU A 1 90 ? 3.155 -2.105 -23.376 1.00 98.25 90 LEU A C 1
ATOM 691 O O . LEU A 1 90 ? 2.057 -2.562 -23.682 1.00 98.25 90 LEU A O 1
ATOM 695 N N . THR A 1 91 ? 4.215 -2.217 -24.178 1.00 97.75 91 THR A N 1
ATOM 696 C CA . THR A 1 91 ? 4.165 -2.890 -25.488 1.00 97.75 91 THR A CA 1
ATOM 697 C C . THR A 1 91 ? 3.870 -4.388 -25.354 1.00 97.75 91 THR A C 1
ATOM 699 O O . THR A 1 91 ? 3.227 -4.964 -26.227 1.00 97.75 91 THR A O 1
ATOM 702 N N . HIS A 1 92 ? 4.308 -5.011 -24.257 1.00 97.38 92 HIS A N 1
ATOM 703 C CA . HIS A 1 92 ? 4.160 -6.446 -23.998 1.00 97.38 92 HIS A CA 1
ATOM 704 C C . HIS A 1 92 ? 2.955 -6.785 -23.105 1.00 97.38 92 HIS A C 1
ATOM 706 O O . HIS A 1 92 ? 2.804 -7.933 -22.695 1.00 97.38 92 HIS A O 1
ATOM 712 N N . GLY A 1 93 ? 2.066 -5.821 -22.842 1.00 97.75 93 GLY A N 1
ATOM 713 C CA . GLY A 1 93 ? 0.792 -6.068 -22.166 1.00 97.75 93 GLY A CA 1
ATOM 714 C C . GLY A 1 93 ? 0.763 -5.759 -20.669 1.00 97.75 93 GLY A C 1
ATOM 715 O O . GLY A 1 93 ? -0.224 -6.110 -20.020 1.00 97.75 93 GLY A O 1
ATOM 716 N N . ALA A 1 94 ? 1.767 -5.071 -20.115 1.00 98.12 94 ALA A N 1
ATOM 717 C CA . ALA A 1 94 ? 1.609 -4.428 -18.809 1.00 98.12 94 ALA A CA 1
ATOM 718 C C . ALA A 1 94 ? 0.391 -3.483 -18.834 1.00 98.12 94 ALA A C 1
ATOM 720 O O . ALA A 1 94 ? 0.033 -2.934 -19.880 1.00 98.12 94 ALA A O 1
ATOM 721 N N . GLN A 1 95 ? -0.264 -3.304 -17.689 1.00 98.31 95 GLN A N 1
ATOM 722 C CA . GLN A 1 95 ? -1.562 -2.639 -17.532 1.00 98.31 95 GLN A CA 1
ATOM 723 C C . GLN A 1 95 ? -2.747 -3.329 -18.235 1.00 98.31 95 GLN A C 1
ATOM 725 O O . GLN A 1 95 ? -3.820 -2.736 -18.373 1.00 98.31 95 GLN A O 1
ATOM 730 N N . THR A 1 96 ? -2.595 -4.584 -18.665 1.00 98.38 96 THR A N 1
ATOM 731 C CA . THR A 1 96 ? -3.716 -5.453 -19.053 1.00 98.38 96 THR A CA 1
ATOM 732 C C . THR A 1 96 ? -3.920 -6.528 -17.997 1.00 98.38 96 THR A C 1
ATOM 734 O O . THR A 1 96 ? -2.977 -6.917 -17.316 1.00 98.38 96 THR A O 1
ATOM 737 N N . ARG A 1 97 ? -5.139 -7.069 -17.880 1.00 98.25 97 ARG A N 1
ATOM 738 C CA . ARG A 1 97 ? -5.423 -8.111 -16.884 1.00 98.25 97 ARG A CA 1
ATOM 739 C C . ARG A 1 97 ? -4.454 -9.290 -16.976 1.00 98.25 97 ARG A C 1
ATOM 741 O O . ARG A 1 97 ? -4.032 -9.781 -15.941 1.00 98.25 97 ARG A O 1
ATOM 748 N N . ASP A 1 98 ? -4.151 -9.764 -18.181 1.00 97.94 98 ASP A N 1
ATOM 749 C CA . ASP A 1 98 ? -3.327 -10.961 -18.348 1.00 97.94 98 ASP A CA 1
ATOM 750 C C . ASP A 1 98 ? -1.840 -10.671 -18.117 1.00 97.94 98 ASP A C 1
ATOM 752 O O . ASP A 1 98 ? -1.170 -11.491 -17.499 1.00 97.94 98 ASP A O 1
ATOM 756 N N . GLY A 1 99 ? -1.346 -9.495 -18.525 1.00 97.88 99 GLY A N 1
ATOM 757 C CA . GLY A 1 99 ? 0.039 -9.090 -18.257 1.00 97.88 99 GLY A CA 1
ATOM 758 C C . GLY A 1 99 ? 0.324 -8.810 -16.780 1.00 97.88 99 GLY A C 1
ATOM 759 O O . GLY A 1 99 ? 1.423 -9.073 -16.312 1.00 97.88 99 GLY A O 1
ATOM 760 N N . GLU A 1 100 ? -0.674 -8.345 -16.025 1.00 98.31 100 GLU A N 1
ATOM 761 C CA . GLU A 1 100 ? -0.550 -8.075 -14.584 1.00 98.31 100 GLU A CA 1
ATOM 762 C C . GLU A 1 100 ? -0.652 -9.341 -13.707 1.00 98.31 100 GLU A C 1
ATOM 764 O O . GLU A 1 100 ? -0.425 -9.270 -12.503 1.00 98.31 100 GLU A O 1
ATOM 769 N N . ARG A 1 101 ? -1.010 -10.516 -14.261 1.00 98.12 101 ARG A N 1
ATOM 770 C CA . ARG A 1 101 ? -1.105 -11.768 -13.471 1.00 98.12 101 ARG A CA 1
ATOM 771 C C . ARG A 1 101 ? 0.251 -12.331 -13.043 1.00 98.12 101 ARG A C 1
ATOM 773 O O . ARG A 1 101 ? 0.288 -13.055 -12.054 1.00 98.12 101 ARG A O 1
ATOM 780 N N . ASP A 1 102 ? 1.294 -12.054 -13.817 1.00 98.00 102 ASP A N 1
ATOM 781 C CA . ASP A 1 102 ? 2.698 -12.403 -13.559 1.00 98.00 102 ASP A CA 1
ATOM 782 C C . ASP A 1 102 ? 3.563 -11.250 -14.092 1.00 98.00 102 ASP A C 1
ATOM 784 O O . ASP A 1 102 ? 4.251 -11.358 -15.115 1.00 98.00 102 ASP A O 1
ATOM 788 N N . LEU A 1 103 ? 3.422 -10.084 -13.453 1.00 98.44 103 LEU A N 1
ATOM 789 C CA . LEU A 1 103 ? 4.101 -8.862 -13.879 1.00 98.44 103 LEU A CA 1
ATOM 790 C C . LEU A 1 103 ? 5.622 -9.009 -13.736 1.00 98.44 103 LEU A C 1
ATOM 792 O O . LEU A 1 103 ? 6.384 -8.493 -14.553 1.00 98.44 103 LEU A O 1
ATOM 796 N N . GLU A 1 104 ? 6.070 -9.743 -12.722 1.00 98.19 104 GLU A N 1
ATOM 797 C CA . GLU A 1 104 ? 7.472 -10.026 -12.453 1.00 98.19 104 GLU A CA 1
ATOM 798 C C . GLU A 1 104 ? 8.094 -10.819 -13.607 1.00 98.19 104 GLU A C 1
ATOM 800 O O . GLU A 1 104 ? 9.147 -10.436 -14.129 1.00 98.19 104 GLU A O 1
ATOM 805 N N . GLY A 1 105 ? 7.431 -11.893 -14.048 1.00 97.88 105 GLY A N 1
ATOM 806 C CA . GLY A 1 105 ? 7.829 -12.671 -15.217 1.00 97.88 105 GLY A CA 1
ATOM 807 C C . GLY A 1 105 ? 7.819 -11.840 -16.500 1.00 97.88 105 GLY A C 1
ATOM 808 O O . GLY A 1 105 ? 8.788 -11.884 -17.264 1.00 97.88 105 GLY A O 1
ATOM 809 N N . LEU A 1 106 ? 6.777 -11.024 -16.707 1.00 98.06 106 LEU A N 1
ATOM 810 C CA . LEU A 1 106 ? 6.663 -10.129 -17.863 1.00 98.06 106 LEU A CA 1
ATOM 811 C C . LEU A 1 106 ? 7.843 -9.156 -17.938 1.00 98.06 106 LEU A C 1
ATOM 813 O O . LEU A 1 106 ? 8.495 -9.061 -18.979 1.00 98.06 106 LEU A O 1
ATOM 817 N N . LEU A 1 107 ? 8.143 -8.448 -16.846 1.00 97.81 107 LEU A N 1
ATOM 818 C CA . LEU A 1 107 ? 9.200 -7.435 -16.818 1.00 97.81 107 LEU A CA 1
ATOM 819 C C . LEU A 1 107 ? 10.599 -8.050 -16.936 1.00 97.81 107 LEU A C 1
ATOM 821 O O . LEU A 1 107 ? 11.448 -7.495 -17.634 1.00 97.81 107 LEU A O 1
ATOM 825 N N . ARG A 1 108 ? 10.845 -9.211 -16.313 1.00 97.38 108 ARG A N 1
ATOM 826 C CA . ARG A 1 108 ? 12.124 -9.939 -16.435 1.00 97.38 108 ARG A CA 1
ATOM 827 C C . ARG A 1 108 ? 12.336 -10.538 -17.827 1.00 97.38 108 ARG A C 1
ATOM 829 O O . ARG A 1 108 ? 13.478 -10.748 -18.224 1.00 97.38 108 ARG A O 1
ATOM 836 N N . GLY A 1 109 ? 11.254 -10.811 -18.555 1.00 96.12 109 GLY A N 1
ATOM 837 C CA . GLY A 1 109 ? 11.285 -11.320 -19.926 1.00 96.12 109 GLY A CA 1
ATOM 838 C C . GLY A 1 109 ? 11.537 -10.258 -21.000 1.00 96.12 109 GLY A C 1
ATOM 839 O O . GLY A 1 109 ? 11.712 -10.616 -22.167 1.00 96.12 109 GLY A O 1
ATOM 840 N N . LEU A 1 110 ? 11.557 -8.967 -20.645 1.00 94.12 110 LEU A N 1
ATOM 841 C CA . LEU A 1 110 ? 11.829 -7.897 -21.604 1.00 94.12 110 LEU A CA 1
ATOM 842 C C . LEU A 1 110 ? 13.278 -7.978 -22.121 1.00 94.12 110 LEU A C 1
ATOM 844 O O . LEU A 1 110 ? 14.200 -8.240 -21.345 1.00 94.12 110 LEU A O 1
ATOM 848 N N . PRO A 1 111 ? 13.516 -7.722 -23.420 1.00 80.50 111 PRO A N 1
ATOM 849 C CA . PRO A 1 111 ? 14.872 -7.619 -23.938 1.00 80.50 111 PRO A CA 1
ATOM 850 C C . PRO A 1 111 ? 15.602 -6.432 -23.290 1.00 80.50 111 PRO A C 1
ATOM 852 O O . PRO A 1 111 ? 15.026 -5.352 -23.134 1.00 80.50 111 PRO A O 1
ATOM 855 N N . GLY A 1 112 ? 16.863 -6.668 -22.912 1.00 68.31 112 GLY A N 1
ATOM 856 C CA . GLY A 1 112 ? 17.751 -5.688 -22.278 1.00 68.31 112 GLY A CA 1
ATOM 857 C C . GLY A 1 112 ? 18.000 -4.448 -23.118 1.00 68.31 112 GLY A C 1
ATOM 858 O O . GLY A 1 112 ? 18.141 -4.563 -24.354 1.00 68.31 112 GLY A O 1
#

Foldseek 3Di:
DCCCVVVVDDDDQVRCCVVVVDVDDDPPVCVVVVVVVVVVVVVPDDPCPVVVVPVVDDDDDCPVVVVVVVVVVVVVCPDPVVVQLVVQLVVQQPVHPVCVVCVVCSSVPGDD

Radius of gyration: 19.99 Å; chains: 1; bounding box: 37×30×48 Å

Sequence (112 aa):
ALEAVLGADLYDAETAERYGWVNRAVPADELDDVVDRLARNIAALPEGVIAAAKRAIVPEDLAEGLRREHDAWANQFARPEAERLIRGGLTHGAQTRDGERDLEGLLRGLPG